Protein AF-A0A3S1X4L2-F1 (afdb_monomer_lite)

Secondary structure (DSSP, 8-state):
--S--------GGGSHHHHHHHHHHHHHHHHHS--TTSHHHHHTHHHH-STTT-HHHHHHHHHHHHHHHHHHHHHHHHTS-HHHHHHHHHHHHHHHHHHHHHHTT--HHHHHHHHHHHHHHHHHHHHHHH-

Sequence (131 aa):
MLYPDTVEAEVLVHKPWFVATMFGVVFAIFLAFNLTSTSFGELMRPVIGEPSQSGLYGRFAIAFVIALLFVLNVVLIGFASLRVQIAIVWFELLLLFLAFFATFHLSLPFIREKLPFLISQGVVTTLYVSA

Foldseek 3Di:
DPDDPPPPDDLQLVPVVSLVVQLVVQLVVQLVDLCCPDPLVVVCCVPQPNSVPSPSVSSNVSSNVVSVVVSVVVNVLSPDDPVVNVVVVVVVVVVVVVVVCVVVVPDPVNCVVCVVVVVVVVVVVVVVVVD

Structure (mmCIF, N/CA/C/O backbone):
data_AF-A0A3S1X4L2-F1
#
_entry.id   AF-A0A3S1X4L2-F1
#
loop_
_atom_site.group_PDB
_atom_site.id
_atom_site.type_symbol
_atom_site.label_atom_id
_atom_site.label_alt_id
_atom_site.label_comp_id
_atom_site.label_asym_id
_atom_site.label_entity_id
_atom_site.label_seq_id
_atom_site.pdbx_PDB_ins_code
_atom_site.Cartn_x
_atom_site.Cartn_y
_atom_site.Cartn_z
_atom_site.occupancy
_atom_site.B_iso_or_equiv
_atom_site.auth_seq_id
_atom_site.auth_comp_id
_atom_site.auth_asym_id
_atom_site.auth_atom_id
_atom_site.pdbx_PDB_model_num
ATOM 1 N N . MET A 1 1 ? 31.154 -10.185 -13.558 1.00 51.50 1 MET A N 1
ATOM 2 C CA . MET A 1 1 ? 29.897 -10.144 -14.336 1.00 51.50 1 MET A CA 1
ATOM 3 C C . MET A 1 1 ? 30.277 -10.144 -15.808 1.00 51.50 1 MET A C 1
ATOM 5 O O . MET A 1 1 ? 30.858 -9.168 -16.251 1.00 51.50 1 MET A O 1
ATOM 9 N N . LEU A 1 2 ? 30.095 -11.270 -16.507 1.00 61.69 2 LEU A N 1
ATOM 10 C CA . LEU A 1 2 ? 30.638 -11.517 -17.860 1.00 61.69 2 LEU A CA 1
ATOM 11 C C . LEU A 1 2 ? 29.555 -11.591 -18.954 1.00 61.69 2 LEU A C 1
ATOM 13 O O . LEU A 1 2 ? 29.887 -11.719 -20.124 1.00 61.69 2 LEU A O 1
ATOM 17 N N . TYR A 1 3 ? 28.280 -11.469 -18.580 1.00 67.12 3 TYR A N 1
ATOM 18 C CA . TYR A 1 3 ? 27.158 -11.338 -19.504 1.00 67.12 3 TYR A CA 1
ATOM 19 C C . TYR A 1 3 ? 26.347 -10.096 -19.122 1.00 67.12 3 TYR A C 1
ATOM 21 O O . TYR A 1 3 ? 26.010 -9.955 -17.943 1.00 67.12 3 TYR A O 1
ATOM 29 N N . PRO A 1 4 ? 26.056 -9.183 -20.065 1.00 65.19 4 PRO A N 1
ATOM 30 C CA . PRO A 1 4 ? 25.023 -8.184 -19.856 1.00 65.19 4 PRO A CA 1
ATOM 31 C C . PRO A 1 4 ? 23.677 -8.913 -19.783 1.00 65.19 4 PRO A C 1
ATOM 33 O O . PRO A 1 4 ? 23.290 -9.620 -20.717 1.00 65.19 4 PRO A O 1
ATOM 36 N N . ASP A 1 5 ? 23.003 -8.783 -18.643 1.00 65.25 5 ASP A N 1
ATOM 37 C CA . ASP A 1 5 ? 21.664 -9.323 -18.437 1.00 65.25 5 ASP A CA 1
ATOM 38 C C . ASP A 1 5 ? 20.690 -8.518 -19.307 1.00 65.25 5 ASP A C 1
ATOM 40 O O . ASP A 1 5 ? 20.355 -7.374 -19.011 1.00 65.25 5 ASP A O 1
ATOM 44 N N . THR A 1 6 ? 20.369 -9.076 -20.472 1.00 64.25 6 THR A N 1
ATOM 45 C CA . THR A 1 6 ? 19.544 -8.459 -21.527 1.00 64.25 6 THR A CA 1
ATOM 46 C C . THR A 1 6 ? 18.153 -9.083 -21.589 1.00 64.25 6 THR A C 1
ATOM 48 O O . THR A 1 6 ? 17.388 -8.815 -22.516 1.00 64.25 6 THR A O 1
ATOM 51 N N . VAL A 1 7 ? 17.807 -9.922 -20.608 1.00 62.88 7 VAL A N 1
ATOM 52 C CA . VAL A 1 7 ? 16.473 -10.504 -20.497 1.00 62.88 7 VAL A CA 1
ATOM 53 C C . VAL A 1 7 ? 15.537 -9.443 -19.917 1.00 62.88 7 VAL A C 1
ATOM 55 O O . VAL A 1 7 ? 15.337 -9.342 -18.710 1.00 62.88 7 VAL A O 1
ATOM 58 N N . GLU A 1 8 ? 14.957 -8.633 -20.799 1.00 65.12 8 GLU A N 1
ATOM 59 C CA . GLU A 1 8 ? 13.822 -7.765 -20.481 1.00 65.12 8 GLU A CA 1
ATOM 60 C C . GLU A 1 8 ? 12.615 -8.667 -20.170 1.00 65.12 8 GLU A C 1
ATOM 62 O O . GLU A 1 8 ? 11.946 -9.184 -21.068 1.00 65.12 8 GLU A O 1
ATOM 67 N N . ALA A 1 9 ? 12.374 -8.936 -18.886 1.00 66.56 9 ALA A N 1
ATOM 68 C CA . ALA A 1 9 ? 11.208 -9.698 -18.461 1.00 66.56 9 ALA A CA 1
ATOM 69 C C . ALA A 1 9 ? 9.925 -8.938 -18.833 1.00 66.56 9 ALA A C 1
ATOM 71 O O . ALA A 1 9 ? 9.780 -7.750 -18.544 1.00 66.56 9 ALA A O 1
ATOM 72 N N . GLU A 1 10 ? 8.973 -9.631 -19.461 1.00 72.88 10 GLU A N 1
ATOM 73 C CA . GLU A 1 10 ? 7.699 -9.029 -19.847 1.00 72.88 10 GLU A CA 1
ATOM 74 C C . GLU A 1 10 ? 6.940 -8.543 -18.602 1.00 72.88 10 GLU A C 1
ATOM 76 O O . GLU A 1 10 ? 6.647 -9.310 -17.679 1.00 72.88 10 GLU A O 1
ATOM 81 N N . VAL A 1 11 ? 6.596 -7.256 -18.573 1.00 79.12 11 VAL A N 1
ATOM 82 C CA . VAL A 1 11 ? 5.920 -6.646 -17.427 1.00 79.12 11 VAL A CA 1
ATOM 83 C C . VAL A 1 11 ? 4.465 -7.127 -17.373 1.00 79.12 11 VAL A C 1
ATOM 85 O O . VAL A 1 11 ? 3.613 -6.653 -18.126 1.00 79.12 11 VAL A O 1
ATOM 88 N N . LEU A 1 12 ? 4.167 -8.041 -16.440 1.00 84.38 12 LEU A N 1
ATOM 89 C CA . LEU A 1 12 ? 2.862 -8.712 -16.268 1.00 84.38 12 LEU A CA 1
ATOM 90 C C . LEU A 1 12 ? 1.657 -7.761 -16.208 1.00 84.38 12 LEU A C 1
ATOM 92 O O . LEU A 1 12 ? 0.568 -8.115 -16.651 1.00 84.38 12 LEU A O 1
ATOM 96 N N . VAL A 1 13 ? 1.861 -6.547 -15.699 1.00 86.56 13 VAL A N 1
ATOM 97 C CA . VAL A 1 13 ? 0.835 -5.505 -15.544 1.00 86.56 13 VAL A CA 1
ATOM 98 C C . VAL A 1 13 ? 0.254 -5.034 -16.889 1.00 86.56 13 VAL A C 1
ATOM 100 O O . VAL A 1 13 ? -0.870 -4.546 -16.930 1.00 86.56 13 VAL A O 1
ATOM 103 N N . HIS A 1 14 ? 0.955 -5.255 -18.006 1.00 87.12 14 HIS A N 1
ATOM 104 C CA . HIS A 1 14 ? 0.438 -4.957 -19.348 1.00 87.12 14 HIS A CA 1
ATOM 105 C C . HIS A 1 14 ? -0.609 -5.975 -19.826 1.00 87.12 14 HIS A C 1
ATOM 107 O O . HIS A 1 14 ? -1.333 -5.715 -20.787 1.00 87.12 14 HIS A O 1
ATOM 113 N N . LYS A 1 15 ? -0.716 -7.140 -19.170 1.00 91.62 15 LYS A N 1
ATOM 114 C CA . LYS A 1 15 ? -1.679 -8.181 -19.539 1.00 91.62 15 LYS A CA 1
ATOM 115 C C . LYS A 1 15 ? -3.017 -7.923 -18.833 1.00 91.62 15 LYS A C 1
ATOM 117 O O . LYS A 1 15 ? -3.078 -8.006 -17.605 1.00 91.62 15 LYS A O 1
ATOM 122 N N . PRO A 1 16 ? -4.126 -7.707 -19.567 1.00 90.25 16 PRO A N 1
ATOM 123 C CA . PRO A 1 16 ? -5.408 -7.347 -18.957 1.00 90.25 16 PRO A CA 1
ATOM 124 C C . PRO A 1 16 ? -5.962 -8.445 -18.039 1.00 90.25 16 PRO A C 1
ATOM 126 O O . PRO A 1 16 ? -6.597 -8.145 -17.031 1.00 90.25 16 PRO A O 1
ATOM 129 N N . TRP A 1 17 ? -5.682 -9.720 -18.335 1.00 94.00 17 TRP A N 1
ATOM 130 C CA . TRP A 1 17 ? -6.109 -10.835 -17.486 1.00 94.00 17 TRP A CA 1
ATOM 131 C C . TRP A 1 17 ? -5.423 -10.810 -16.112 1.00 94.00 17 TRP A C 1
ATOM 133 O O . TRP A 1 17 ? -6.063 -11.111 -15.104 1.00 94.00 17 TRP A O 1
ATOM 143 N N . PHE A 1 18 ? -4.144 -10.421 -16.053 1.00 94.06 18 PHE A N 1
ATOM 144 C CA . PHE A 1 18 ? -3.390 -10.331 -14.804 1.00 94.06 18 PHE A CA 1
ATOM 145 C C . PHE A 1 18 ? -3.968 -9.220 -13.926 1.00 94.06 18 PHE A C 1
ATOM 147 O O . PHE A 1 18 ? -4.271 -9.447 -12.757 1.00 94.06 18 PHE A O 1
ATOM 154 N N . VAL A 1 19 ? -4.227 -8.054 -14.525 1.00 94.88 19 VAL A N 1
ATOM 155 C CA . VAL A 1 19 ? -4.865 -6.906 -13.865 1.00 94.88 19 VAL A CA 1
ATOM 156 C C . VAL A 1 19 ? -6.254 -7.272 -13.329 1.00 94.88 19 VAL A C 1
ATOM 158 O O . VAL A 1 19 ? -6.556 -6.992 -12.170 1.00 94.88 19 VAL A O 1
ATOM 161 N N . ALA A 1 20 ? -7.078 -7.959 -14.126 1.00 95.75 20 ALA A N 1
ATOM 162 C CA . ALA A 1 20 ? -8.403 -8.418 -13.705 1.00 95.75 20 ALA A CA 1
ATOM 163 C C . ALA A 1 20 ? -8.337 -9.434 -12.551 1.00 95.75 20 ALA A C 1
ATOM 165 O O . ALA A 1 20 ? -9.143 -9.380 -11.622 1.00 95.75 20 ALA A O 1
ATOM 166 N N . THR A 1 21 ? -7.354 -10.336 -12.581 1.00 96.88 21 THR A N 1
ATOM 167 C CA . THR A 1 21 ? -7.156 -11.341 -11.526 1.00 96.88 21 THR A CA 1
ATOM 168 C C . THR A 1 21 ? -6.706 -10.679 -10.227 1.00 96.88 21 THR A C 1
ATOM 170 O O . THR A 1 21 ? -7.261 -10.959 -9.167 1.00 96.88 21 THR A O 1
ATOM 173 N N . MET A 1 22 ? -5.755 -9.745 -10.308 1.00 96.31 22 MET A N 1
ATOM 174 C CA . MET A 1 22 ? -5.303 -8.942 -9.174 1.00 96.31 22 MET A CA 1
ATOM 175 C C . MET A 1 22 ? -6.459 -8.145 -8.561 1.00 96.31 22 MET A C 1
ATOM 177 O O . MET A 1 22 ? -6.644 -8.192 -7.347 1.00 96.31 22 MET A O 1
ATOM 181 N N . PHE A 1 23 ? -7.283 -7.491 -9.389 1.00 97.94 23 PHE A N 1
ATOM 182 C CA . PHE A 1 23 ? -8.495 -6.813 -8.929 1.00 97.94 23 PHE A CA 1
ATOM 183 C C . PHE A 1 23 ? -9.420 -7.768 -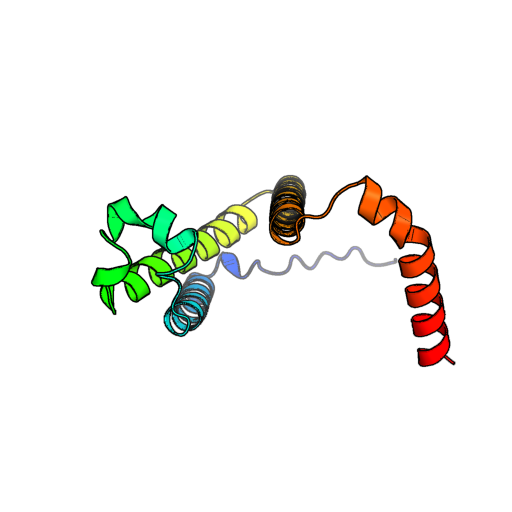8.172 1.00 97.94 23 PHE A C 1
ATOM 185 O O . PHE A 1 23 ? -9.806 -7.472 -7.046 1.00 97.94 23 PHE A O 1
ATOM 192 N N . GLY A 1 24 ? -9.742 -8.925 -8.761 1.00 97.69 24 GLY A N 1
ATOM 193 C CA . GLY A 1 24 ? -10.638 -9.909 -8.153 1.00 97.69 24 GLY A CA 1
ATOM 194 C C . GLY A 1 24 ? -10.135 -10.424 -6.803 1.00 97.69 24 GLY A C 1
ATOM 195 O O . GLY A 1 24 ? -10.912 -10.505 -5.854 1.00 97.69 24 GLY A O 1
ATOM 196 N N . VAL A 1 25 ? -8.834 -10.709 -6.691 1.00 97.62 25 VAL A N 1
ATOM 197 C CA . VAL A 1 25 ? -8.208 -11.164 -5.439 1.00 97.62 25 VAL A CA 1
ATOM 198 C C . VAL A 1 25 ? -8.247 -10.072 -4.374 1.00 97.62 25 VAL A C 1
ATOM 200 O O . VAL A 1 25 ? -8.712 -10.319 -3.264 1.00 97.62 25 VAL A O 1
ATOM 203 N N . VAL A 1 26 ? -7.803 -8.858 -4.704 1.00 97.06 26 VAL A N 1
ATOM 204 C CA . VAL A 1 26 ? -7.775 -7.732 -3.758 1.00 97.06 26 VAL A CA 1
ATOM 205 C C . VAL A 1 26 ? -9.190 -7.380 -3.303 1.00 97.06 26 VAL A C 1
ATOM 207 O O . VAL A 1 26 ? -9.435 -7.220 -2.109 1.00 97.06 26 VAL A O 1
ATOM 210 N N . PHE A 1 27 ? -10.142 -7.340 -4.236 1.00 97.69 27 PHE A N 1
ATOM 211 C CA . PHE A 1 27 ? -11.550 -7.121 -3.938 1.00 97.69 27 PHE A CA 1
ATOM 212 C C . PHE A 1 27 ? -12.105 -8.190 -2.992 1.00 97.69 27 PHE A C 1
ATOM 214 O O . PHE A 1 27 ? -12.711 -7.845 -1.983 1.00 97.69 27 PHE A O 1
ATOM 221 N N . ALA A 1 28 ? -11.865 -9.476 -3.268 1.00 96.81 28 ALA A N 1
ATOM 222 C CA . ALA A 1 28 ? -12.338 -10.569 -2.421 1.00 96.81 28 ALA A CA 1
ATOM 223 C C . ALA A 1 28 ? -11.747 -10.504 -1.003 1.00 96.81 28 ALA A C 1
ATOM 225 O O . ALA A 1 28 ? -12.476 -10.691 -0.029 1.00 96.81 28 ALA A O 1
ATOM 226 N N . ILE A 1 29 ? -10.453 -10.183 -0.882 1.00 95.94 29 ILE A N 1
ATOM 227 C CA . ILE A 1 29 ? -9.784 -9.990 0.410 1.00 95.94 29 ILE A CA 1
ATOM 228 C C . ILE A 1 29 ? -10.475 -8.868 1.187 1.00 95.94 29 ILE A C 1
ATOM 230 O O . ILE A 1 29 ? -10.918 -9.083 2.312 1.00 95.94 29 ILE A O 1
ATOM 234 N N . PHE A 1 30 ? -10.625 -7.685 0.592 1.00 94.44 30 PHE A N 1
ATOM 235 C CA . PHE A 1 30 ? -11.222 -6.545 1.290 1.00 94.44 30 PHE A CA 1
ATOM 236 C C . PHE A 1 30 ? -12.727 -6.677 1.515 1.00 94.44 30 PHE A C 1
ATOM 238 O O . PHE A 1 30 ? -13.240 -6.088 2.459 1.00 94.44 30 PHE A O 1
ATOM 245 N N . LEU A 1 31 ? -13.434 -7.473 0.714 1.00 93.88 31 LEU A N 1
ATOM 246 C CA . LEU A 1 31 ? -14.840 -7.791 0.947 1.00 93.88 31 LEU A CA 1
ATOM 247 C C . LEU A 1 31 ? -15.019 -8.720 2.159 1.00 93.88 31 LEU A C 1
ATOM 249 O O . LEU A 1 31 ? -16.024 -8.620 2.865 1.00 93.88 31 LEU A O 1
ATOM 253 N N . ALA A 1 32 ? -14.047 -9.603 2.419 1.00 93.50 32 ALA A N 1
ATOM 254 C CA . ALA A 1 32 ? -14.059 -10.490 3.580 1.00 93.50 32 ALA A CA 1
ATOM 255 C C . ALA A 1 32 ? -13.868 -9.731 4.909 1.00 93.50 32 ALA A C 1
ATOM 257 O O . ALA A 1 32 ? -14.375 -10.169 5.944 1.00 93.50 32 ALA A O 1
ATOM 258 N N . PHE A 1 33 ? -13.188 -8.578 4.891 1.00 89.25 33 PHE A N 1
ATOM 259 C CA . PHE A 1 33 ? -12.970 -7.740 6.072 1.00 89.25 33 PHE A CA 1
ATOM 260 C C . PHE A 1 33 ? -13.960 -6.573 6.138 1.00 89.25 33 PHE A C 1
ATOM 262 O O . PHE A 1 33 ? -14.121 -5.798 5.200 1.00 89.25 33 PHE A O 1
ATOM 269 N N . ASN A 1 34 ? -14.611 -6.385 7.289 1.00 87.12 34 ASN A N 1
ATOM 270 C CA . ASN A 1 34 ? -15.516 -5.252 7.458 1.00 87.12 34 ASN A CA 1
ATOM 271 C C . ASN A 1 34 ? -14.751 -3.958 7.780 1.00 87.12 34 ASN A C 1
ATOM 273 O O . ASN A 1 34 ? -14.429 -3.702 8.937 1.00 87.12 34 ASN A O 1
ATOM 277 N N . LEU A 1 35 ? -14.514 -3.128 6.764 1.00 86.25 35 LEU A N 1
ATOM 278 C CA . LEU A 1 35 ? -13.815 -1.845 6.901 1.00 86.25 35 LEU A CA 1
ATOM 279 C C . LEU A 1 35 ? -14.732 -0.640 7.175 1.00 86.25 35 LEU A C 1
ATOM 281 O O . LEU A 1 35 ? -14.227 0.473 7.327 1.00 86.25 35 LEU A O 1
ATOM 285 N N . THR A 1 36 ? -16.056 -0.820 7.262 1.00 86.75 36 THR A N 1
ATOM 286 C CA . THR A 1 36 ? -16.999 0.309 7.400 1.00 86.75 36 THR A CA 1
ATOM 287 C C . THR A 1 36 ? -16.789 1.122 8.677 1.00 86.75 36 THR A C 1
ATOM 289 O O . THR A 1 36 ? -17.016 2.323 8.667 1.00 86.75 36 THR A O 1
ATOM 292 N N . SER A 1 37 ? -16.312 0.507 9.760 1.00 85.25 37 SER A N 1
ATOM 293 C CA . SER A 1 37 ? -16.064 1.175 11.045 1.00 85.25 37 SER A CA 1
ATOM 294 C C . SER A 1 37 ? -14.647 1.745 11.192 1.00 85.25 37 SER A C 1
ATOM 296 O O . SER A 1 37 ? -14.219 2.043 12.303 1.00 85.25 37 SER A O 1
ATOM 298 N N . THR A 1 38 ? -13.880 1.829 10.103 1.00 87.88 38 THR A N 1
ATOM 299 C CA . THR A 1 38 ? -12.504 2.352 10.111 1.00 87.88 38 THR A CA 1
ATOM 300 C C . THR A 1 38 ? -12.450 3.782 9.580 1.00 87.88 38 THR A C 1
ATOM 302 O O . THR A 1 38 ? -13.408 4.265 8.976 1.00 87.88 38 THR A O 1
ATOM 305 N N . SER A 1 39 ? -11.294 4.442 9.705 1.00 86.25 39 SER A N 1
ATOM 306 C CA . SER A 1 39 ? -11.046 5.756 9.093 1.00 86.25 39 SER A CA 1
ATOM 307 C C . SER A 1 39 ? -11.324 5.777 7.584 1.00 86.25 39 SER A C 1
ATOM 309 O O . SER A 1 39 ? -11.689 6.813 7.035 1.00 86.25 39 SER A O 1
ATOM 311 N N . PHE A 1 40 ? -11.191 4.632 6.905 1.00 85.00 40 PHE A N 1
ATOM 312 C CA . PHE A 1 40 ? -11.513 4.515 5.484 1.00 85.00 40 PHE A CA 1
ATOM 313 C C . PHE A 1 40 ? -13.028 4.521 5.226 1.00 85.00 40 PHE A C 1
ATOM 315 O O . PHE A 1 40 ? -13.484 5.081 4.232 1.00 85.00 40 PHE A O 1
ATOM 322 N N . GLY A 1 41 ? -13.821 3.950 6.137 1.00 87.62 41 GLY A N 1
ATOM 323 C CA . GLY A 1 41 ? -15.281 4.055 6.104 1.00 87.62 41 GLY A CA 1
ATOM 324 C C . GLY A 1 41 ? -15.761 5.492 6.308 1.00 87.62 41 GLY A C 1
ATOM 325 O O . GLY A 1 41 ? -16.644 5.945 5.586 1.00 87.62 41 GLY A O 1
ATOM 326 N N . GLU A 1 42 ? -15.112 6.238 7.209 1.00 89.56 42 GLU A N 1
ATOM 327 C CA . GLU A 1 42 ? -15.372 7.671 7.410 1.00 89.56 42 GLU A CA 1
ATOM 328 C C . GLU A 1 42 ? -15.041 8.504 6.160 1.00 89.56 42 GLU A C 1
ATOM 330 O O . GLU A 1 42 ? -15.852 9.327 5.735 1.00 89.56 42 GLU A O 1
ATOM 335 N N . LEU A 1 43 ? -13.895 8.250 5.513 1.00 90.19 43 LEU A N 1
ATOM 336 C CA . LEU A 1 43 ? -13.514 8.908 4.253 1.00 90.19 43 LEU A CA 1
ATOM 337 C C . LEU A 1 43 ? -14.544 8.660 3.139 1.00 90.19 43 LEU A C 1
ATOM 339 O O . LEU A 1 43 ? -14.805 9.534 2.314 1.00 90.19 43 LEU A O 1
ATOM 343 N N . MET A 1 44 ? -15.146 7.472 3.133 1.00 91.00 44 MET A N 1
ATOM 344 C CA . MET A 1 44 ? -16.122 7.043 2.135 1.00 91.00 44 MET A CA 1
ATOM 345 C C . MET A 1 44 ? -17.563 7.476 2.443 1.00 91.00 44 MET A C 1
ATOM 347 O O . MET A 1 44 ? -18.446 7.194 1.630 1.00 91.00 44 MET A O 1
ATOM 351 N N . ARG A 1 45 ? -17.826 8.204 3.543 1.00 88.62 45 ARG A N 1
ATOM 352 C CA . ARG A 1 45 ? -19.169 8.711 3.908 1.00 88.62 45 ARG A CA 1
ATOM 353 C C . ARG A 1 45 ? -19.924 9.414 2.776 1.00 88.62 45 ARG A C 1
ATOM 355 O O . ARG A 1 45 ? -21.115 9.143 2.641 1.00 88.62 45 ARG A O 1
ATOM 362 N N . PRO A 1 46 ? -19.295 10.240 1.913 1.00 88.00 46 PRO A N 1
ATOM 363 C CA . PRO A 1 46 ? -20.001 10.857 0.787 1.00 88.00 46 PRO A CA 1
ATOM 364 C C . PRO A 1 46 ? -20.598 9.846 -0.205 1.00 88.00 46 PRO A C 1
ATOM 366 O O . PRO A 1 46 ? -21.574 10.155 -0.880 1.00 88.00 46 PRO A O 1
ATOM 369 N N . VAL A 1 47 ? -20.017 8.646 -0.299 1.00 86.25 47 VAL A N 1
ATOM 370 C CA . VAL A 1 47 ? -20.430 7.583 -1.228 1.00 86.25 47 VAL A CA 1
ATOM 371 C C . VAL A 1 47 ? -21.348 6.566 -0.547 1.00 86.25 47 VAL A C 1
ATOM 373 O O . VAL A 1 47 ? -22.309 6.093 -1.153 1.00 86.25 47 VAL A O 1
ATOM 376 N N . ILE A 1 48 ? -21.049 6.203 0.704 1.00 86.62 48 ILE A N 1
ATOM 377 C CA . ILE A 1 48 ? -21.734 5.112 1.416 1.00 86.62 48 ILE A CA 1
ATOM 378 C C . ILE A 1 48 ? -22.821 5.588 2.387 1.00 86.62 48 ILE A C 1
ATOM 380 O O . ILE A 1 48 ? -23.569 4.753 2.901 1.00 86.62 48 ILE A O 1
ATOM 384 N N . GLY A 1 49 ? -22.902 6.897 2.647 1.00 86.69 49 GLY A N 1
ATOM 385 C CA . GLY A 1 49 ? -23.747 7.485 3.681 1.00 86.69 49 GLY A CA 1
ATOM 386 C C . GLY A 1 49 ? -23.201 7.236 5.088 1.00 86.69 49 GLY A C 1
ATOM 387 O O . GLY A 1 49 ? -21.991 7.193 5.309 1.00 86.69 49 GLY A O 1
ATOM 388 N N . GLU A 1 50 ? -24.102 7.072 6.056 1.00 84.62 50 GLU A N 1
ATOM 389 C CA . GLU A 1 50 ? -23.717 6.788 7.438 1.00 84.62 50 GLU A CA 1
ATOM 390 C C . GLU A 1 50 ? -23.121 5.366 7.552 1.00 84.62 50 GLU A C 1
ATOM 392 O O . GLU A 1 50 ? -23.812 4.389 7.226 1.00 84.62 50 GLU A O 1
ATOM 397 N N . PRO A 1 51 ? -21.874 5.190 8.038 1.00 80.00 51 PRO A N 1
ATOM 398 C CA . PRO A 1 51 ? -21.200 3.888 8.001 1.00 80.00 51 PRO A CA 1
ATOM 399 C C . PRO A 1 51 ? -21.904 2.801 8.824 1.00 80.00 51 PRO A C 1
ATOM 401 O O . PRO A 1 51 ? -21.808 1.614 8.504 1.00 80.00 51 PRO A O 1
ATOM 404 N N . SER A 1 52 ? -22.653 3.205 9.856 1.00 75.62 52 SER A N 1
ATOM 405 C CA . SER A 1 52 ? -23.447 2.318 10.714 1.00 75.62 52 SER A CA 1
ATOM 406 C C . SER A 1 52 ? -24.669 1.715 10.012 1.00 75.62 52 SER A C 1
ATOM 408 O O . SER A 1 52 ? -25.126 0.644 10.407 1.00 75.62 52 SER A O 1
ATOM 410 N N . GLN A 1 53 ? -25.177 2.357 8.955 1.00 81.44 53 GLN A N 1
ATOM 411 C CA . GLN A 1 53 ? -26.380 1.927 8.230 1.00 81.44 53 GLN A CA 1
ATOM 412 C C . GLN A 1 53 ? -26.063 1.246 6.894 1.00 81.44 53 GLN A C 1
ATOM 414 O O . GLN A 1 5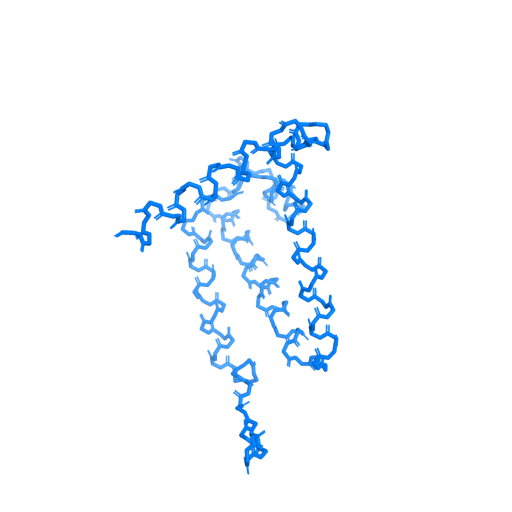3 ? -26.920 0.595 6.304 1.00 81.44 53 GLN A O 1
ATOM 419 N N . SER A 1 54 ? -24.823 1.365 6.419 1.00 79.69 54 SER A N 1
ATOM 420 C CA . SER A 1 54 ? -24.442 0.959 5.065 1.00 79.69 54 SER A CA 1
ATOM 421 C C . SER A 1 54 ? -24.385 -0.566 4.847 1.00 79.69 54 SER A C 1
ATOM 423 O O . SER A 1 54 ? -24.479 -1.044 3.715 1.00 79.69 54 SER A O 1
ATOM 425 N N . GLY A 1 55 ? -24.259 -1.360 5.918 1.00 85.25 55 GLY A N 1
ATOM 426 C CA . GLY A 1 55 ? -24.371 -2.824 5.868 1.00 85.25 55 GLY A CA 1
ATOM 427 C C . GLY A 1 55 ? -23.475 -3.491 4.810 1.00 85.25 55 GLY A C 1
ATOM 428 O O . GLY A 1 55 ? -22.274 -3.229 4.736 1.00 85.25 55 GLY A O 1
ATOM 429 N N . LEU A 1 56 ? -24.059 -4.376 3.991 1.00 88.69 56 LEU A N 1
ATOM 430 C CA . LEU A 1 56 ? -23.348 -5.077 2.910 1.00 88.69 56 LEU A CA 1
ATOM 431 C C . LEU A 1 56 ? -22.958 -4.141 1.755 1.00 88.69 56 LEU A C 1
ATOM 433 O O . LEU A 1 56 ? -21.891 -4.315 1.169 1.00 88.69 56 LEU A O 1
ATOM 437 N N . TYR A 1 57 ? -23.789 -3.140 1.452 1.00 89.44 57 TYR A N 1
ATOM 438 C CA . TYR A 1 57 ? -23.514 -2.160 0.399 1.00 89.44 57 TYR A CA 1
ATOM 439 C C . TYR A 1 57 ? -22.250 -1.352 0.712 1.00 89.44 57 TYR A C 1
ATOM 441 O O . TYR A 1 57 ? -21.367 -1.247 -0.135 1.00 89.44 57 TYR A O 1
ATOM 449 N N . GLY A 1 58 ? -22.106 -0.873 1.951 1.00 90.00 58 GLY A N 1
ATOM 450 C CA . GLY A 1 58 ? -20.911 -0.150 2.386 1.00 90.00 58 GLY A CA 1
ATOM 451 C C . GLY A 1 58 ? -19.646 -0.991 2.290 1.00 90.00 58 GLY A C 1
ATOM 452 O O . GLY A 1 58 ? -18.627 -0.517 1.794 1.00 90.00 58 GLY A O 1
ATOM 453 N N . ARG A 1 59 ? -19.717 -2.267 2.691 1.00 91.81 59 ARG A N 1
ATOM 454 C CA . ARG A 1 59 ? -18.595 -3.211 2.548 1.00 91.81 59 ARG A CA 1
ATOM 455 C C . ARG A 1 59 ? -18.198 -3.401 1.090 1.00 91.81 59 ARG A C 1
ATOM 457 O O . ARG A 1 59 ? -17.019 -3.300 0.769 1.00 91.81 59 ARG A O 1
ATOM 464 N N . PHE A 1 60 ? -19.177 -3.634 0.216 1.00 94.06 60 PHE A N 1
ATOM 465 C CA . PHE A 1 60 ? -18.948 -3.789 -1.217 1.00 94.06 60 PHE A CA 1
ATOM 466 C C . PHE A 1 60 ? -18.319 -2.531 -1.823 1.00 94.06 60 PHE A C 1
ATOM 468 O O . PHE A 1 60 ? -17.298 -2.627 -2.496 1.00 94.06 60 PHE A O 1
ATOM 475 N N . ALA A 1 61 ? -18.889 -1.354 -1.553 1.00 93.62 61 ALA A N 1
ATOM 476 C CA . ALA A 1 61 ? -18.414 -0.085 -2.094 1.00 93.62 61 ALA A CA 1
ATOM 477 C C . ALA A 1 61 ? -16.982 0.235 -1.638 1.00 93.62 61 ALA A C 1
ATOM 479 O O . ALA A 1 61 ? -16.145 0.601 -2.461 1.00 93.62 61 ALA A O 1
ATOM 480 N N . ILE A 1 62 ? -16.677 0.047 -0.349 1.00 93.31 62 ILE A N 1
ATOM 481 C CA . ILE A 1 62 ? -15.325 0.254 0.184 1.00 93.31 62 ILE A CA 1
ATOM 482 C C . ILE A 1 62 ? -14.340 -0.735 -0.448 1.00 93.31 62 ILE A C 1
ATOM 484 O O . ILE A 1 62 ? -13.309 -0.309 -0.966 1.00 93.31 62 ILE A O 1
ATOM 488 N N . ALA A 1 63 ? -14.654 -2.035 -0.455 1.00 94.81 63 ALA A N 1
ATOM 489 C CA . ALA A 1 63 ? -13.781 -3.054 -1.038 1.00 94.81 63 ALA A CA 1
ATOM 490 C C . ALA A 1 63 ? -13.531 -2.804 -2.532 1.00 94.81 63 ALA A C 1
ATOM 492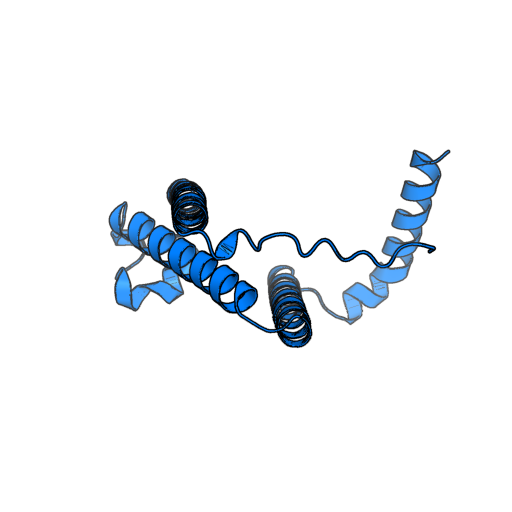 O O . ALA A 1 63 ? -12.402 -2.936 -3.002 1.00 94.81 63 ALA A O 1
ATOM 493 N N . PHE A 1 64 ? -14.566 -2.390 -3.268 1.00 95.31 64 PHE A N 1
ATOM 494 C CA . PHE A 1 64 ? -14.479 -2.055 -4.685 1.00 95.31 64 PHE A CA 1
ATOM 495 C C . PHE A 1 64 ? -13.549 -0.866 -4.927 1.00 95.31 64 PHE A C 1
ATOM 497 O O . PHE A 1 64 ? -12.653 -0.950 -5.763 1.00 95.31 64 PHE A O 1
ATOM 504 N N . VAL A 1 65 ? -13.722 0.224 -4.173 1.00 95.12 65 VAL A N 1
ATOM 505 C CA . VAL A 1 65 ? -12.885 1.422 -4.316 1.00 95.12 65 VAL A CA 1
ATOM 506 C C . VAL A 1 65 ? -11.438 1.142 -3.922 1.00 95.12 65 VAL A C 1
ATOM 508 O O . VAL A 1 65 ? -10.537 1.553 -4.647 1.00 95.12 65 VAL A O 1
ATOM 511 N N . ILE A 1 66 ? -11.192 0.397 -2.841 1.00 94.88 66 ILE A N 1
ATOM 512 C CA . ILE A 1 66 ? -9.828 0.011 -2.449 1.00 94.88 66 ILE A CA 1
ATOM 513 C C . ILE A 1 66 ? -9.176 -0.847 -3.534 1.00 94.88 66 ILE A C 1
ATOM 515 O O . ILE A 1 66 ? -8.053 -0.558 -3.941 1.00 94.88 66 ILE A O 1
ATOM 519 N N . ALA A 1 67 ? -9.872 -1.871 -4.034 1.00 96.88 67 ALA A N 1
ATOM 520 C CA . ALA A 1 67 ? -9.344 -2.728 -5.091 1.00 96.88 67 ALA A CA 1
ATOM 521 C C . ALA A 1 67 ? -9.050 -1.937 -6.370 1.00 96.88 67 ALA A C 1
ATOM 523 O O . ALA A 1 67 ? -8.006 -2.132 -6.991 1.00 96.88 67 ALA A O 1
ATOM 524 N N . LEU A 1 68 ? -9.930 -1.002 -6.731 1.00 96.75 68 LEU A N 1
ATOM 525 C CA . LEU A 1 68 ? -9.739 -0.136 -7.886 1.00 96.75 68 LEU A CA 1
ATOM 526 C C . LEU A 1 68 ? -8.517 0.773 -7.714 1.00 96.75 68 LEU A C 1
ATOM 528 O O . LEU A 1 68 ? -7.680 0.828 -8.611 1.00 96.75 68 LEU A O 1
ATOM 532 N N . LEU A 1 69 ? -8.391 1.451 -6.569 1.00 95.94 69 LEU A N 1
ATOM 533 C CA . LEU A 1 69 ? -7.256 2.327 -6.271 1.00 95.94 69 LEU A CA 1
ATOM 534 C C . LEU A 1 69 ? -5.937 1.553 -6.244 1.00 95.94 69 LEU A C 1
ATOM 536 O O . LEU A 1 69 ? -4.954 2.016 -6.814 1.00 95.94 69 LEU A O 1
ATOM 540 N N . PHE A 1 70 ? -5.924 0.366 -5.635 1.00 96.19 70 PHE A N 1
ATOM 541 C CA . PHE A 1 70 ? -4.746 -0.495 -5.581 1.00 96.19 70 PHE A CA 1
ATOM 542 C C . PHE A 1 70 ? -4.301 -0.928 -6.980 1.00 96.19 70 PHE A C 1
ATOM 544 O O . PHE A 1 70 ? -3.134 -0.802 -7.340 1.00 96.19 70 PHE A O 1
ATOM 551 N N . VAL A 1 71 ? -5.237 -1.402 -7.803 1.00 96.69 71 VAL A N 1
ATOM 552 C CA . VAL A 1 71 ? -4.920 -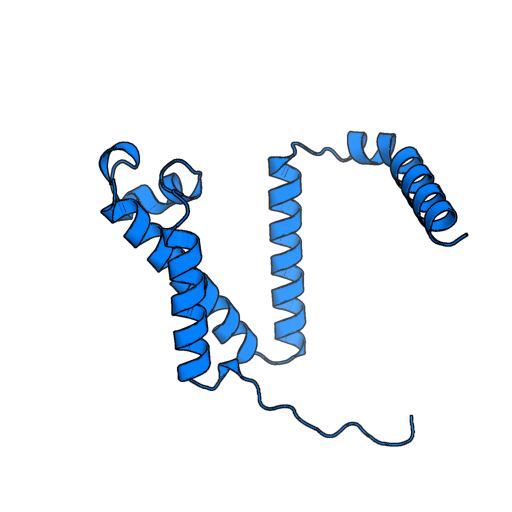1.848 -9.161 1.00 96.69 71 VAL A CA 1
ATOM 553 C C . VAL A 1 71 ? -4.466 -0.683 -10.030 1.00 96.69 71 VAL A C 1
ATOM 555 O O . VAL A 1 71 ? -3.473 -0.806 -10.741 1.00 96.69 71 VAL A O 1
ATOM 558 N N . LEU A 1 72 ? -5.148 0.459 -9.943 1.00 95.81 72 LEU A N 1
ATOM 559 C CA . LEU A 1 72 ? -4.771 1.670 -10.662 1.00 95.81 72 LEU A CA 1
ATOM 560 C C . LEU A 1 72 ? -3.372 2.140 -10.253 1.00 95.81 72 LEU A C 1
ATOM 562 O O . LEU A 1 72 ? -2.579 2.487 -11.121 1.00 95.81 72 LEU A O 1
ATOM 566 N N . ASN A 1 73 ? -3.043 2.091 -8.963 1.00 96.06 73 ASN A N 1
ATOM 567 C CA . ASN A 1 73 ? -1.715 2.415 -8.457 1.00 96.06 73 ASN A CA 1
ATOM 568 C C . ASN A 1 73 ? -0.627 1.526 -9.088 1.00 96.06 73 ASN A C 1
ATOM 570 O O . ASN A 1 73 ? 0.292 2.043 -9.724 1.00 96.06 73 ASN A O 1
ATOM 574 N N . VAL A 1 74 ? -0.789 0.200 -9.021 1.00 94.69 74 VAL A N 1
ATOM 575 C CA . VAL A 1 74 ? 0.158 -0.763 -9.613 1.00 94.69 74 VAL A CA 1
ATOM 576 C C . VAL A 1 74 ? 0.300 -0.557 -11.122 1.00 94.69 74 VAL A C 1
ATOM 578 O O . VAL A 1 74 ? 1.408 -0.596 -11.654 1.00 94.69 74 VAL A O 1
ATOM 581 N N . VAL A 1 75 ? -0.813 -0.314 -11.818 1.00 94.19 75 VAL A N 1
ATOM 582 C CA . VAL A 1 75 ? -0.828 -0.070 -13.263 1.00 94.19 75 VAL A CA 1
ATOM 583 C C . VAL A 1 75 ? -0.079 1.213 -13.616 1.00 94.19 75 VAL A C 1
ATOM 585 O O . VAL A 1 75 ? 0.809 1.176 -14.465 1.00 94.19 75 VAL A O 1
ATOM 588 N N . LEU A 1 76 ? -0.370 2.329 -12.944 1.00 94.06 76 LEU A N 1
ATOM 589 C CA . LEU A 1 76 ? 0.305 3.604 -13.196 1.00 94.06 76 LEU A CA 1
ATOM 590 C C . LEU A 1 76 ? 1.814 3.523 -12.947 1.00 94.06 76 LEU A C 1
ATOM 592 O O . LEU A 1 76 ? 2.588 4.058 -13.741 1.00 94.06 76 LEU A O 1
ATOM 596 N N . ILE A 1 77 ? 2.239 2.826 -11.889 1.00 93.75 77 ILE A N 1
ATOM 597 C CA . ILE A 1 77 ? 3.662 2.582 -11.622 1.00 93.75 77 ILE A CA 1
ATOM 598 C C . ILE A 1 77 ? 4.256 1.710 -12.734 1.00 93.75 77 ILE A C 1
ATOM 600 O O . ILE A 1 77 ? 5.295 2.057 -13.288 1.00 93.75 77 ILE A O 1
ATOM 604 N N . GLY A 1 78 ? 3.582 0.626 -13.125 1.00 90.31 78 GLY A N 1
ATOM 605 C CA . GLY A 1 78 ? 4.056 -0.294 -14.163 1.00 90.31 78 GLY A CA 1
ATOM 606 C C . GLY A 1 78 ? 4.291 0.356 -15.533 1.00 90.31 78 GLY A C 1
ATOM 607 O O . GLY A 1 78 ? 5.155 -0.106 -16.276 1.00 90.31 78 GLY A O 1
ATOM 608 N N . PHE A 1 79 ? 3.577 1.441 -15.849 1.00 90.69 79 PHE A N 1
ATOM 609 C CA . PHE A 1 79 ? 3.762 2.222 -17.078 1.00 90.69 79 PHE A CA 1
ATOM 610 C C . PHE A 1 79 ? 4.811 3.347 -16.966 1.00 90.69 79 PHE A C 1
ATOM 612 O O . PHE A 1 79 ? 5.176 3.951 -17.976 1.00 90.69 79 PHE A O 1
ATOM 619 N N . ALA A 1 80 ? 5.306 3.658 -15.766 1.00 91.56 80 ALA A N 1
ATOM 620 C CA . ALA A 1 80 ? 6.303 4.706 -15.560 1.00 91.56 80 ALA A CA 1
ATOM 621 C C . ALA A 1 80 ? 7.730 4.218 -15.878 1.00 91.56 80 ALA A C 1
ATOM 623 O O . ALA A 1 80 ? 8.024 3.026 -15.837 1.00 91.56 80 ALA A O 1
ATOM 624 N N . SER A 1 81 ? 8.662 5.140 -16.146 1.00 92.38 81 SER A N 1
ATOM 625 C CA . SER A 1 81 ? 10.085 4.785 -16.304 1.00 92.38 81 SER A CA 1
ATOM 626 C C . SER A 1 81 ? 10.700 4.321 -14.977 1.00 92.38 81 SER A C 1
ATOM 628 O O . SER A 1 81 ? 10.300 4.797 -13.918 1.00 92.38 81 SER A O 1
ATOM 630 N N . LEU A 1 82 ? 11.722 3.457 -15.012 1.00 89.31 82 LEU A N 1
ATOM 631 C CA . LEU A 1 82 ? 12.325 2.847 -13.812 1.00 89.31 82 LEU A CA 1
ATOM 632 C C . LEU A 1 82 ? 12.723 3.868 -12.729 1.00 89.31 82 LEU A C 1
ATOM 634 O O . LEU A 1 82 ? 12.492 3.642 -11.545 1.00 89.31 82 LEU A O 1
ATOM 638 N N . ARG A 1 83 ? 13.266 5.032 -13.111 1.00 92.25 83 ARG A N 1
ATOM 639 C CA . ARG A 1 83 ? 13.618 6.095 -12.146 1.00 92.25 83 ARG A CA 1
ATOM 640 C C . ARG A 1 83 ? 12.388 6.670 -11.444 1.00 92.25 83 ARG A C 1
ATOM 642 O O . ARG A 1 83 ? 12.440 6.953 -10.251 1.00 92.25 83 ARG A O 1
ATOM 649 N N . VAL A 1 84 ? 11.296 6.836 -12.188 1.00 94.44 84 VAL A N 1
ATOM 650 C CA . VAL A 1 84 ? 10.020 7.331 -11.664 1.00 94.44 84 VAL A CA 1
ATOM 651 C C . VAL A 1 84 ? 9.344 6.259 -10.813 1.00 94.44 84 VAL A C 1
ATOM 653 O O . VAL A 1 84 ? 8.861 6.588 -9.738 1.00 94.44 84 VAL A O 1
ATOM 656 N N . GLN A 1 85 ? 9.386 4.986 -11.221 1.00 93.06 85 GLN A N 1
ATOM 657 C CA . GLN A 1 85 ? 8.898 3.866 -10.410 1.00 93.06 85 GLN A CA 1
ATOM 658 C C . GLN A 1 85 ? 9.571 3.838 -9.040 1.00 93.06 85 GLN A C 1
ATOM 660 O O . GLN A 1 85 ? 8.887 3.836 -8.023 1.00 93.06 85 GLN A O 1
ATOM 665 N N . ILE A 1 86 ? 10.908 3.892 -9.012 1.00 94.94 86 ILE A N 1
ATOM 666 C CA . ILE A 1 86 ? 11.672 3.943 -7.762 1.00 94.94 86 ILE A CA 1
ATOM 667 C C . ILE A 1 86 ? 11.223 5.145 -6.928 1.00 94.94 86 ILE A C 1
ATOM 669 O O . ILE A 1 86 ? 10.897 4.978 -5.759 1.00 94.94 86 ILE A O 1
ATOM 673 N N . ALA A 1 87 ? 11.158 6.342 -7.513 1.00 97.06 87 ALA A N 1
ATOM 674 C CA . ALA A 1 87 ? 10.755 7.536 -6.776 1.00 97.06 87 ALA A CA 1
ATOM 675 C C . ALA A 1 87 ? 9.340 7.419 -6.175 1.00 97.06 87 ALA A C 1
ATOM 677 O O . ALA A 1 87 ? 9.160 7.748 -5.003 1.00 97.06 87 ALA A O 1
ATOM 678 N N . ILE A 1 88 ? 8.362 6.921 -6.942 1.00 96.38 88 ILE A N 1
ATOM 679 C CA . ILE A 1 88 ? 6.978 6.726 -6.481 1.00 96.38 88 ILE A CA 1
ATOM 680 C C . ILE A 1 88 ? 6.934 5.700 -5.348 1.00 96.38 88 ILE A C 1
ATOM 682 O O . ILE A 1 88 ? 6.391 5.996 -4.289 1.00 96.38 88 ILE A O 1
ATOM 686 N N . VAL A 1 89 ? 7.563 4.536 -5.523 1.00 96.06 89 VAL A N 1
ATOM 687 C CA . VAL A 1 89 ? 7.559 3.470 -4.510 1.00 96.06 89 VAL A CA 1
ATOM 688 C C . VAL A 1 89 ? 8.227 3.938 -3.216 1.00 96.06 89 VAL A C 1
ATOM 690 O O . VAL A 1 89 ? 7.697 3.718 -2.130 1.00 96.06 89 VAL A O 1
ATOM 693 N N . TRP A 1 90 ? 9.364 4.634 -3.299 1.00 97.75 90 TRP A N 1
ATOM 694 C CA . TRP A 1 90 ? 10.018 5.202 -2.116 1.00 97.75 90 TRP A CA 1
ATOM 695 C C . TRP A 1 90 ? 9.138 6.229 -1.405 1.00 97.75 90 TRP A C 1
ATOM 697 O O . TRP A 1 90 ? 9.098 6.262 -0.175 1.00 97.75 90 TRP A O 1
ATOM 707 N N . PHE A 1 91 ? 8.420 7.052 -2.166 1.00 97.81 91 PHE A N 1
ATOM 708 C CA . PHE A 1 91 ? 7.487 8.022 -1.612 1.00 97.81 91 PHE A CA 1
ATOM 709 C C . PHE A 1 91 ? 6.291 7.345 -0.926 1.00 97.81 91 PHE A C 1
ATOM 711 O O . PHE A 1 91 ? 5.935 7.718 0.189 1.00 97.81 91 PHE A O 1
ATOM 718 N N . GLU A 1 92 ? 5.710 6.308 -1.527 1.00 96.56 92 GLU A N 1
ATOM 719 C CA . GLU A 1 92 ? 4.624 5.524 -0.927 1.00 96.56 92 GLU A CA 1
ATOM 720 C C . GLU A 1 92 ? 5.060 4.811 0.353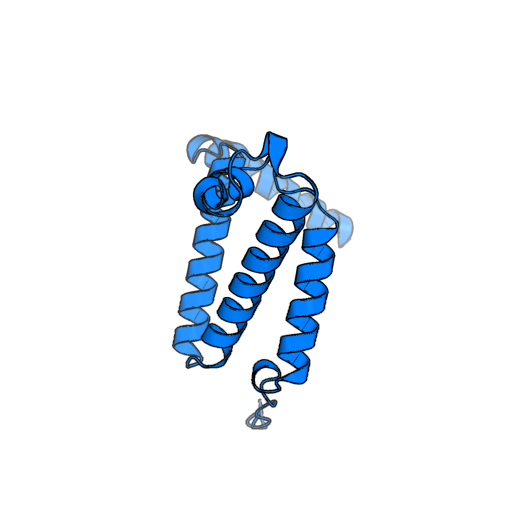 1.00 96.56 92 GLU A C 1
ATOM 722 O O . GLU A 1 92 ? 4.355 4.864 1.361 1.00 96.56 92 GLU A O 1
ATOM 727 N N . LEU A 1 93 ? 6.250 4.204 0.350 1.00 96.94 93 LEU A N 1
ATOM 728 C CA . LEU A 1 93 ? 6.830 3.585 1.541 1.00 96.94 93 LEU A CA 1
ATOM 729 C C . LEU A 1 93 ? 7.074 4.613 2.649 1.00 96.94 93 LEU A C 1
ATOM 731 O O . LEU A 1 93 ? 6.821 4.320 3.817 1.00 96.94 93 LEU A O 1
ATOM 735 N N . LEU A 1 94 ? 7.512 5.827 2.300 1.00 96.44 94 LEU A N 1
ATOM 736 C CA . LEU A 1 94 ? 7.655 6.923 3.255 1.00 96.44 94 LEU A CA 1
ATOM 737 C C . LEU A 1 94 ? 6.299 7.329 3.850 1.00 96.44 94 LEU A C 1
ATOM 739 O O . LEU A 1 94 ? 6.193 7.480 5.066 1.00 96.44 94 LEU A O 1
ATOM 743 N N . LEU A 1 95 ? 5.257 7.481 3.029 1.00 96.56 95 LEU A N 1
ATOM 744 C CA . LEU A 1 95 ? 3.912 7.803 3.512 1.00 96.56 95 LEU A CA 1
ATOM 745 C C . LEU A 1 95 ? 3.356 6.705 4.425 1.00 96.56 95 LEU A C 1
ATOM 747 O O . LEU A 1 95 ? 2.799 7.012 5.479 1.00 96.56 95 LEU A O 1
ATOM 751 N N . LEU A 1 96 ? 3.546 5.435 4.063 1.00 94.50 96 LEU A N 1
ATOM 752 C CA . LEU A 1 96 ? 3.129 4.299 4.882 1.00 94.50 96 LEU A CA 1
ATOM 753 C C . LEU A 1 96 ? 3.887 4.264 6.216 1.00 94.50 96 LEU A C 1
ATOM 755 O O . LEU A 1 96 ? 3.283 4.067 7.271 1.00 94.50 96 LEU A O 1
ATOM 759 N N . PHE A 1 97 ? 5.197 4.521 6.187 1.00 93.12 97 PHE A N 1
ATOM 760 C CA . PHE A 1 97 ? 6.012 4.662 7.390 1.00 93.12 97 PHE A CA 1
ATOM 761 C C . PHE A 1 97 ? 5.482 5.775 8.305 1.00 93.12 97 PHE A C 1
ATOM 763 O O . PHE A 1 97 ? 5.319 5.551 9.504 1.00 93.12 97 PHE A O 1
ATOM 770 N N . LEU A 1 98 ? 5.158 6.950 7.756 1.00 93.25 98 LEU A N 1
ATOM 771 C CA . LEU A 1 98 ? 4.588 8.061 8.525 1.00 93.25 98 LEU A CA 1
ATOM 772 C C . LEU A 1 98 ? 3.201 7.722 9.091 1.00 93.25 98 LEU A C 1
ATOM 774 O O . LEU A 1 98 ? 2.907 8.069 10.235 1.00 93.25 98 LEU A O 1
ATOM 778 N N . ALA A 1 99 ? 2.366 7.006 8.335 1.00 91.12 99 ALA A N 1
ATOM 779 C CA . ALA A 1 99 ? 1.061 6.544 8.803 1.00 91.12 99 ALA A CA 1
ATOM 780 C C . ALA A 1 99 ? 1.189 5.574 9.990 1.00 91.12 99 ALA A C 1
ATOM 782 O O . ALA A 1 99 ? 0.454 5.700 10.974 1.00 91.12 99 ALA A O 1
ATOM 783 N N . PHE A 1 100 ? 2.152 4.649 9.953 1.00 89.44 100 PHE A N 1
ATOM 784 C CA . PHE A 1 100 ? 2.453 3.790 11.101 1.00 89.44 100 PHE A CA 1
ATOM 785 C C . PHE A 1 100 ? 3.041 4.568 12.271 1.00 89.44 100 PHE A C 1
ATOM 787 O O . PHE A 1 100 ? 2.614 4.361 13.405 1.00 89.44 100 PHE A O 1
ATOM 794 N N . PHE A 1 101 ? 3.959 5.499 12.014 1.00 88.94 101 PHE A N 1
ATOM 795 C CA . PHE A 1 101 ? 4.515 6.368 13.048 1.00 88.94 101 PHE A CA 1
ATOM 796 C C . PHE A 1 101 ? 3.404 7.096 13.820 1.00 88.94 101 PHE A C 1
ATOM 798 O O . PHE A 1 101 ? 3.413 7.113 15.052 1.00 88.94 101 PHE A O 1
ATOM 805 N N . ALA A 1 102 ? 2.406 7.618 13.100 1.00 87.94 102 ALA A N 1
ATOM 806 C CA . ALA A 1 102 ? 1.226 8.245 13.682 1.00 87.94 102 ALA A CA 1
ATOM 807 C C . ALA A 1 102 ? 0.319 7.241 14.419 1.00 87.94 102 ALA A C 1
ATOM 809 O O . ALA A 1 102 ? -0.102 7.518 15.540 1.00 87.94 102 ALA A O 1
ATOM 810 N N . THR A 1 103 ? 0.058 6.067 13.830 1.00 87.00 103 THR A N 1
ATOM 811 C CA . THR A 1 103 ? -0.816 5.024 14.411 1.00 87.00 103 THR A CA 1
ATOM 812 C C . THR A 1 103 ? -0.276 4.481 15.737 1.00 87.00 103 THR A C 1
ATOM 814 O O . THR A 1 103 ? -1.047 4.216 16.654 1.00 87.00 103 THR A O 1
ATOM 817 N N . PHE A 1 104 ? 1.046 4.337 15.870 1.00 84.69 104 PHE A N 1
ATOM 818 C CA . PHE A 1 104 ? 1.688 3.847 17.094 1.00 84.69 104 PHE A CA 1
ATOM 819 C C . PHE A 1 104 ? 2.050 4.957 18.088 1.00 84.69 104 PHE A C 1
ATOM 821 O O . PHE A 1 104 ? 2.699 4.673 19.093 1.00 84.69 104 PHE A O 1
ATOM 828 N N . HIS A 1 105 ? 1.666 6.212 17.815 1.00 81.31 105 HIS A N 1
ATOM 829 C CA . HIS A 1 105 ? 2.041 7.378 18.622 1.00 81.31 105 HIS A CA 1
ATOM 830 C C . HIS A 1 105 ? 3.551 7.436 18.917 1.00 81.31 105 HIS A C 1
ATOM 832 O O . HIS A 1 105 ? 3.983 7.823 20.007 1.00 81.31 105 HIS A O 1
ATOM 838 N N . LEU A 1 106 ? 4.369 7.025 17.943 1.00 80.62 106 LEU A N 1
ATOM 839 C CA . LEU A 1 106 ? 5.819 7.057 18.070 1.00 80.62 106 LEU A CA 1
ATOM 840 C C . LEU A 1 106 ? 6.279 8.511 18.197 1.00 80.62 106 LEU A C 1
ATOM 842 O O . LEU A 1 106 ? 5.721 9.430 17.603 1.00 80.62 106 LEU A O 1
ATOM 846 N N . SER A 1 107 ? 7.317 8.730 18.996 1.00 82.44 107 SER A N 1
ATOM 847 C CA . SER A 1 107 ? 7.953 10.036 19.130 1.00 82.44 107 SER A CA 1
ATOM 848 C C . SER A 1 107 ? 9.459 9.885 18.947 1.00 82.44 107 SER A C 1
ATOM 850 O O . SER A 1 107 ? 10.045 8.870 19.333 1.00 82.44 107 SER A O 1
ATOM 852 N N . LEU A 1 108 ? 10.108 10.889 18.348 1.00 80.25 108 LEU A N 1
ATOM 853 C CA . LEU A 1 108 ? 11.566 10.878 18.177 1.00 80.25 108 LEU A CA 1
ATOM 854 C C . LEU A 1 108 ? 12.321 10.700 19.511 1.00 80.25 108 LEU A C 1
ATOM 856 O O . LEU A 1 108 ? 13.299 9.950 19.527 1.00 80.25 108 LEU A O 1
ATOM 860 N N . PRO A 1 109 ? 11.877 11.296 20.639 1.00 81.44 109 PRO A N 1
ATOM 861 C CA . PRO A 1 109 ? 12.471 11.023 21.946 1.00 81.44 109 PRO A CA 1
ATOM 862 C C . PRO A 1 109 ? 12.336 9.557 22.380 1.00 81.44 109 PRO A C 1
ATOM 864 O O . PRO A 1 109 ? 13.324 8.971 22.815 1.00 81.44 109 PRO A O 1
ATOM 867 N N . PHE A 1 110 ? 11.160 8.941 22.199 1.00 79.12 110 PHE A N 1
ATOM 868 C CA . PHE A 1 110 ? 10.932 7.531 22.539 1.00 79.12 110 PHE A CA 1
ATOM 869 C C . PHE A 1 110 ? 11.831 6.593 21.724 1.00 79.12 110 PHE A C 1
ATOM 871 O O . PHE A 1 110 ? 12.461 5.694 22.281 1.00 79.12 1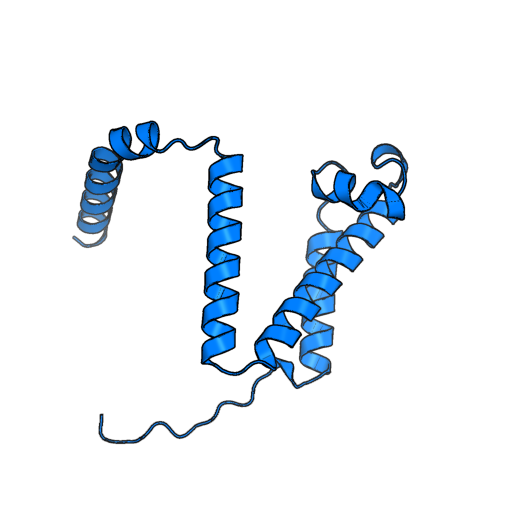10 PHE A O 1
ATOM 878 N N . ILE A 1 111 ? 11.952 6.836 20.414 1.00 81.00 111 ILE A N 1
ATOM 879 C CA . ILE A 1 111 ? 12.842 6.051 19.548 1.00 81.00 111 ILE A CA 1
ATOM 880 C C . ILE A 1 111 ? 14.286 6.202 20.009 1.00 81.00 111 ILE A C 1
ATOM 882 O O . ILE A 1 111 ? 14.981 5.202 20.141 1.00 81.00 111 ILE A O 1
ATOM 886 N N . ARG A 1 112 ? 14.734 7.427 20.304 1.00 82.31 112 ARG A N 1
ATOM 887 C CA . ARG A 1 112 ? 16.099 7.686 20.773 1.00 82.31 112 ARG A CA 1
ATOM 888 C C . ARG A 1 112 ? 16.414 6.954 22.077 1.00 82.31 112 ARG A C 1
ATOM 890 O O . ARG A 1 112 ? 17.514 6.430 22.217 1.00 82.31 112 ARG A O 1
ATOM 897 N N . GLU A 1 113 ? 15.467 6.905 23.009 1.00 85.69 113 GLU A N 1
ATOM 898 C CA . GLU A 1 113 ? 15.641 6.225 24.295 1.00 85.69 113 GLU A CA 1
ATOM 899 C C . GLU A 1 113 ? 15.689 4.697 24.143 1.00 85.69 113 GLU A C 1
ATOM 901 O O . GLU A 1 113 ? 16.476 4.027 24.810 1.00 85.69 113 GLU A O 1
ATOM 906 N N . LYS A 1 114 ? 14.873 4.130 23.246 1.00 83.38 114 LYS A N 1
ATOM 907 C CA . LYS A 1 114 ? 14.808 2.678 23.018 1.00 83.38 114 LYS A CA 1
ATOM 908 C C . LYS A 1 114 ? 15.782 2.176 21.955 1.00 83.38 114 LYS A C 1
ATOM 910 O O . LYS A 1 114 ? 15.972 0.968 21.852 1.00 83.38 114 LYS A O 1
ATOM 915 N N . LEU A 1 115 ? 16.454 3.063 21.220 1.00 85.50 115 LEU A N 1
ATOM 916 C CA . LEU A 1 115 ? 17.411 2.703 20.171 1.00 85.50 115 LEU A CA 1
ATOM 917 C C . LEU A 1 115 ? 18.526 1.764 20.666 1.00 85.50 115 LEU A C 1
ATOM 919 O O . LEU A 1 115 ? 18.754 0.749 20.011 1.00 85.50 115 LEU A O 1
ATOM 923 N N . PRO A 1 116 ? 19.181 2.011 21.823 1.00 87.38 116 PRO A N 1
ATOM 924 C CA . PRO A 1 116 ? 20.221 1.110 22.319 1.00 87.38 116 PRO A CA 1
ATOM 925 C C . PRO A 1 116 ? 19.677 -0.284 22.652 1.00 87.38 116 PRO A C 1
ATOM 927 O O . PRO A 1 116 ? 20.346 -1.281 22.395 1.00 87.38 116 PRO A O 1
ATOM 930 N N . PHE A 1 117 ? 18.451 -0.358 23.184 1.00 88.50 117 PHE A N 1
ATOM 931 C CA . PHE A 1 117 ? 17.766 -1.618 23.481 1.00 88.50 117 PHE A CA 1
ATOM 932 C C . PHE A 1 117 ? 17.367 -2.373 22.207 1.00 88.50 117 PHE A C 1
ATOM 934 O O . PHE A 1 117 ? 17.555 -3.581 22.127 1.00 88.50 117 PHE A O 1
ATOM 941 N N . LEU A 1 118 ? 16.851 -1.672 21.194 1.00 85.69 118 LEU A N 1
ATOM 942 C CA . LEU A 1 118 ? 16.494 -2.269 19.904 1.00 85.69 118 LEU A CA 1
ATOM 943 C C . LEU A 1 118 ? 17.728 -2.836 19.191 1.00 85.69 118 LEU A C 1
ATOM 945 O O . LEU A 1 118 ? 17.675 -3.946 18.668 1.00 85.69 118 LEU A O 1
ATOM 949 N N . ILE A 1 119 ? 18.849 -2.107 19.220 1.00 88.44 119 ILE A N 1
ATOM 950 C CA . ILE A 1 119 ? 20.123 -2.581 18.667 1.00 88.44 119 ILE A CA 1
ATOM 951 C C . ILE A 1 119 ? 20.621 -3.798 19.451 1.00 88.44 119 ILE A C 1
ATOM 953 O O . ILE A 1 119 ? 20.962 -4.805 18.838 1.00 88.44 119 ILE A O 1
ATOM 957 N N . SER A 1 120 ? 20.647 -3.744 20.788 1.00 89.00 120 SER A N 1
ATOM 958 C CA . SER A 1 120 ? 21.157 -4.863 21.590 1.00 89.00 120 SER A CA 1
ATOM 959 C C . SER A 1 120 ? 20.309 -6.123 21.424 1.00 89.00 120 SER A C 1
ATOM 961 O O . SER A 1 120 ? 20.864 -7.194 21.196 1.00 89.00 120 SER A O 1
ATOM 963 N N . GLN A 1 121 ? 18.979 -6.004 21.446 1.00 87.62 121 GLN A N 1
ATOM 964 C CA . GLN A 1 121 ? 18.074 -7.123 21.188 1.00 87.62 121 GLN A CA 1
ATOM 965 C C . GLN A 1 121 ? 18.241 -7.682 19.778 1.00 87.62 121 GLN A C 1
ATOM 967 O O . GLN A 1 121 ? 18.348 -8.898 19.636 1.00 87.62 121 GLN A O 1
ATOM 972 N N . GLY A 1 122 ? 18.317 -6.825 18.755 1.00 87.56 122 GLY A N 1
ATOM 973 C CA . GLY A 1 122 ? 18.518 -7.253 17.370 1.00 87.56 122 GLY A CA 1
ATOM 974 C C . GLY A 1 122 ? 19.838 -7.999 17.172 1.00 87.56 122 GLY A C 1
ATOM 975 O O . GLY A 1 122 ? 19.862 -9.063 16.556 1.00 87.56 122 GLY A O 1
ATOM 976 N N . VAL A 1 123 ? 20.932 -7.495 17.751 1.00 87.06 123 VAL A N 1
ATOM 977 C CA . VAL A 1 123 ? 22.246 -8.155 17.699 1.00 87.06 123 VAL A CA 1
ATOM 978 C C . VAL A 1 123 ? 22.217 -9.495 18.435 1.00 87.06 123 VAL A C 1
ATOM 980 O O . VAL A 1 123 ? 22.650 -10.499 17.877 1.00 87.06 123 VAL A O 1
ATOM 983 N N . VAL A 1 124 ? 21.675 -9.539 19.657 1.00 89.44 124 VAL A N 1
ATOM 984 C CA . VAL A 1 124 ? 21.618 -10.771 20.462 1.00 89.44 124 VAL A CA 1
ATOM 985 C C . VAL A 1 124 ? 20.763 -11.839 19.788 1.00 89.44 124 VAL A C 1
ATOM 987 O O . VAL A 1 124 ? 21.203 -12.978 19.692 1.00 89.44 124 VAL A O 1
ATOM 990 N N . THR A 1 125 ? 19.574 -11.494 19.288 1.00 85.62 125 THR A N 1
ATOM 991 C CA . THR A 1 125 ? 18.716 -12.466 18.585 1.00 85.62 125 THR A CA 1
ATOM 992 C C . THR A 1 125 ? 19.353 -12.959 17.294 1.00 85.62 125 THR A C 1
ATOM 994 O O . THR A 1 125 ? 19.312 -14.157 17.029 1.00 85.62 125 THR A O 1
ATOM 997 N N . THR A 1 126 ? 20.008 -12.079 16.532 1.00 88.44 126 THR A N 1
ATOM 998 C CA . THR A 1 126 ? 20.729 -12.485 15.317 1.00 88.44 126 THR A CA 1
ATOM 999 C C . THR A 1 126 ? 21.852 -13.465 15.648 1.00 88.44 126 THR A C 1
ATOM 1001 O O . THR A 1 126 ? 21.956 -14.510 15.010 1.00 88.44 126 THR A O 1
ATOM 1004 N N . LEU A 1 127 ? 22.667 -13.163 16.663 1.00 83.94 127 LEU A N 1
ATOM 1005 C CA . LEU A 1 127 ? 23.763 -14.037 17.082 1.00 83.94 127 LEU A CA 1
ATOM 1006 C C . LEU A 1 127 ? 23.259 -15.361 17.666 1.00 83.94 127 LEU A C 1
ATOM 1008 O O . LEU A 1 127 ? 23.823 -16.396 17.347 1.00 83.94 127 LEU A O 1
ATOM 1012 N N . TYR A 1 128 ? 22.198 -15.348 18.475 1.00 85.12 128 TYR A N 1
ATOM 1013 C CA . TYR A 1 128 ? 21.643 -16.553 19.095 1.00 85.12 128 TYR A CA 1
ATOM 1014 C C . TYR A 1 128 ? 21.031 -17.527 18.081 1.00 85.12 128 TYR A C 1
ATOM 1016 O O . TYR A 1 128 ? 21.163 -18.730 18.244 1.00 85.12 128 TYR A O 1
ATOM 1024 N N . VAL A 1 129 ? 20.359 -17.020 17.042 1.00 84.50 129 VAL A N 1
ATOM 1025 C CA . VAL A 1 129 ? 19.769 -17.863 15.984 1.00 84.50 129 VAL A CA 1
ATOM 1026 C C . VAL A 1 129 ? 20.826 -18.349 14.985 1.00 84.50 129 VAL A C 1
ATOM 1028 O O . VAL A 1 129 ? 20.630 -19.377 14.344 1.00 84.50 129 VAL A O 1
ATOM 1031 N N . SER A 1 130 ? 21.930 -17.610 14.832 1.00 78.81 130 SER A N 1
ATOM 1032 C CA . SER A 1 130 ? 22.999 -17.940 13.876 1.00 78.81 130 SER A CA 1
ATOM 1033 C C . SER A 1 130 ? 24.132 -18.792 14.465 1.00 78.81 130 SER A C 1
ATOM 1035 O O . SER A 1 130 ? 24.991 -19.230 13.699 1.00 78.81 130 SER A O 1
ATOM 1037 N N . ALA A 1 131 ? 24.176 -18.976 15.789 1.00 62.69 131 ALA A N 1
ATOM 1038 C CA . ALA A 1 131 ? 25.152 -19.805 16.503 1.00 62.69 131 ALA A CA 1
ATOM 1039 C C . ALA A 1 131 ? 24.605 -21.216 16.750 1.00 62.69 131 ALA A C 1
ATOM 1041 O O . ALA A 1 131 ? 25.416 -22.165 16.664 1.00 62.69 131 ALA A O 1
#

Radius of gyration: 20.94 Å; chains: 1; bounding box: 57×31×46 Å

pLDDT: mean 87.91, std 9.0, range [51.5, 97.94]